Protein AF-A0A2R7KIA5-F1 (afdb_monomer_lite)

Foldseek 3Di:
DPCCVCLDLLNLLLVLLLLQLVLVVVVVVLVVQLVPDPDPVSVPPPDPPPPPSNVLSPLQFDDQVQQAQDDPVRVVVDPDSSVRSSVSRVVSLVVLVVCCVVVNDPNDRSNVSSVVVSVVLSCCVVCVVPDPDDFDFFDWDWDFDDADPNDTDTDIDTHGDPSNVSNVVD

Radius of gyration: 19.3 Å; chains: 1; bounding box: 45×50×52 Å

Structure (mmCIF, N/CA/C/O backbone):
data_AF-A0A2R7KIA5-F1
#
_entry.id   AF-A0A2R7KIA5-F1
#
loop_
_atom_site.group_PDB
_atom_site.id
_atom_site.type_symbol
_atom_site.label_atom_id
_atom_site.label_alt_id
_atom_site.label_comp_id
_atom_site.label_asym_id
_atom_site.label_entity_id
_atom_site.label_seq_id
_atom_site.pdbx_PDB_ins_code
_atom_site.Cartn_x
_atom_site.Cartn_y
_atom_site.Cartn_z
_atom_site.occupancy
_atom_site.B_iso_or_equiv
_atom_site.auth_seq_id
_atom_site.auth_comp_id
_atom_site.auth_asym_id
_atom_site.auth_atom_id
_atom_site.pdbx_PDB_model_num
ATOM 1 N N . MET A 1 1 ? 3.020 -25.528 12.051 1.00 50.41 1 MET A N 1
ATOM 2 C CA . MET A 1 1 ? 3.130 -24.076 11.781 1.00 50.41 1 MET A CA 1
ATOM 3 C C . MET A 1 1 ? 1.730 -23.539 11.548 1.00 50.41 1 MET A C 1
ATOM 5 O O . MET A 1 1 ? 0.991 -24.173 10.812 1.00 50.41 1 MET A O 1
ATOM 9 N N . ASN A 1 2 ? 1.335 -22.442 12.199 1.00 66.19 2 ASN A N 1
ATOM 10 C CA . ASN A 1 2 ? 0.019 -21.841 11.978 1.00 66.19 2 ASN A CA 1
ATOM 11 C C . ASN A 1 2 ? 0.116 -20.849 10.810 1.00 66.19 2 ASN A C 1
ATOM 13 O O . ASN A 1 2 ? 0.566 -19.723 11.003 1.00 66.19 2 ASN A O 1
ATOM 17 N N . TYR A 1 3 ? -0.247 -21.289 9.603 1.00 70.94 3 TYR A N 1
ATOM 18 C CA . TYR A 1 3 ? -0.129 -20.482 8.383 1.00 70.94 3 TYR A CA 1
ATOM 19 C C . TYR A 1 3 ? -1.027 -19.232 8.391 1.00 70.94 3 TYR A C 1
ATOM 21 O O . TYR A 1 3 ? -0.744 -18.267 7.688 1.00 70.94 3 TYR A O 1
ATOM 29 N N . ILE A 1 4 ? -2.046 -19.202 9.257 1.00 74.25 4 ILE A N 1
ATOM 30 C CA . ILE A 1 4 ? -3.003 -18.093 9.395 1.00 74.25 4 ILE A CA 1
ATOM 31 C C . ILE A 1 4 ? -2.318 -16.791 9.831 1.00 74.25 4 ILE A C 1
ATOM 33 O O . ILE A 1 4 ? -2.777 -15.697 9.503 1.00 74.25 4 ILE A O 1
ATOM 37 N N . SER A 1 5 ? -1.183 -16.876 10.532 1.00 77.69 5 SER A N 1
ATOM 38 C CA . SER A 1 5 ? -0.443 -15.682 10.947 1.00 77.69 5 SER A CA 1
ATOM 39 C C . SER A 1 5 ? 0.183 -14.922 9.770 1.00 77.69 5 SER A C 1
ATOM 41 O O . SER A 1 5 ? 0.332 -13.700 9.866 1.00 77.69 5 SER A O 1
ATOM 43 N N . PHE A 1 6 ? 0.498 -15.597 8.655 1.00 78.00 6 PHE A N 1
ATOM 44 C CA . PHE A 1 6 ? 1.106 -14.972 7.474 1.00 78.00 6 PHE A CA 1
ATOM 45 C C . PHE A 1 6 ? 0.129 -14.016 6.781 1.00 78.00 6 PHE A C 1
ATOM 47 O O . PHE A 1 6 ? 0.471 -12.855 6.555 1.00 78.00 6 PHE A O 1
ATOM 54 N N . PHE A 1 7 ? -1.125 -14.433 6.594 1.00 85.50 7 PHE A N 1
ATOM 55 C CA . PHE A 1 7 ? -2.199 -13.623 6.002 1.00 85.50 7 PHE A CA 1
ATOM 56 C C . PHE A 1 7 ? -3.096 -12.936 7.044 1.00 85.50 7 PHE A C 1
ATOM 58 O O . PHE A 1 7 ? -4.285 -12.694 6.823 1.00 85.50 7 PHE A O 1
ATOM 65 N N . SER A 1 8 ? -2.527 -12.581 8.198 1.00 91.69 8 SER A N 1
ATOM 66 C CA . SER A 1 8 ? -3.236 -11.778 9.193 1.00 91.69 8 SER A CA 1
ATOM 67 C C . SER A 1 8 ? -3.637 -10.409 8.625 1.00 91.69 8 SER A C 1
ATOM 69 O O . SER A 1 8 ? -2.911 -9.804 7.829 1.00 91.69 8 SER A O 1
ATOM 71 N N . SER A 1 9 ? -4.774 -9.874 9.079 1.00 92.62 9 SER A N 1
ATOM 72 C CA . SER A 1 9 ? -5.271 -8.563 8.639 1.00 92.62 9 SER A CA 1
ATOM 73 C C . SER A 1 9 ? -4.234 -7.459 8.875 1.00 92.62 9 SER A C 1
ATOM 75 O O . SER A 1 9 ? -4.089 -6.551 8.061 1.00 92.62 9 SER A O 1
ATOM 77 N N . GLU A 1 10 ? -3.456 -7.550 9.960 1.00 93.25 10 GLU A N 1
ATOM 78 C CA . GLU A 1 10 ? -2.357 -6.620 10.230 1.00 93.25 10 GLU A CA 1
ATOM 79 C C . GLU A 1 10 ? -1.278 -6.657 9.137 1.00 93.25 10 GLU A C 1
ATOM 81 O O . GLU A 1 10 ? -0.862 -5.598 8.659 1.00 93.25 10 GLU A O 1
ATOM 86 N N . ASN A 1 11 ? -0.843 -7.846 8.712 1.00 92.62 11 ASN A N 1
ATOM 87 C CA . ASN A 1 11 ? 0.181 -7.984 7.675 1.00 92.62 11 ASN A CA 1
ATOM 88 C C . ASN A 1 11 ? -0.302 -7.426 6.336 1.00 92.62 11 ASN A C 1
ATOM 90 O O . ASN A 1 11 ? 0.406 -6.632 5.710 1.00 92.62 11 ASN A O 1
ATOM 94 N N . ILE A 1 12 ? -1.532 -7.765 5.940 1.00 94.50 12 ILE A N 1
ATOM 95 C CA . ILE A 1 12 ? -2.147 -7.266 4.704 1.00 94.50 12 ILE A CA 1
ATOM 96 C C . ILE A 1 12 ? -2.209 -5.731 4.730 1.00 94.50 12 ILE A C 1
ATOM 98 O O . ILE A 1 12 ? -1.772 -5.068 3.786 1.00 94.50 12 ILE A O 1
ATOM 102 N N . ILE A 1 13 ? -2.656 -5.141 5.842 1.00 96.00 13 ILE A N 1
ATOM 103 C CA . ILE A 1 13 ? -2.738 -3.682 6.001 1.00 96.00 13 ILE A CA 1
ATOM 104 C C . ILE A 1 13 ? -1.350 -3.034 5.958 1.00 96.00 13 ILE A C 1
ATOM 106 O O . ILE A 1 13 ? -1.176 -1.993 5.323 1.00 96.00 13 ILE A O 1
ATOM 110 N N . ARG A 1 14 ? -0.326 -3.636 6.576 1.00 94.56 14 ARG A N 1
ATOM 111 C CA . ARG A 1 14 ? 1.059 -3.131 6.504 1.00 94.56 14 ARG A CA 1
ATOM 112 C C . ARG A 1 14 ? 1.596 -3.140 5.072 1.00 94.56 14 ARG A C 1
ATOM 114 O O . ARG A 1 14 ? 2.225 -2.164 4.649 1.00 94.56 14 ARG A O 1
ATOM 121 N N . ILE A 1 15 ? 1.322 -4.199 4.312 1.00 94.31 15 ILE A N 1
ATOM 122 C CA . ILE A 1 15 ? 1.682 -4.296 2.893 1.00 94.31 15 ILE A CA 1
ATOM 123 C C . ILE A 1 15 ? 0.975 -3.194 2.089 1.00 94.31 15 ILE A C 1
ATOM 125 O O . ILE A 1 15 ? 1.630 -2.450 1.352 1.00 94.31 15 ILE A O 1
ATOM 129 N N . LEU A 1 16 ? -0.332 -3.014 2.285 1.00 95.31 16 LEU A N 1
ATOM 130 C CA . LEU A 1 16 ? -1.120 -1.957 1.646 1.00 95.31 16 LEU A CA 1
ATOM 131 C C . LEU A 1 16 ? -0.592 -0.551 1.984 1.00 95.31 16 LEU A C 1
ATOM 133 O O . LEU A 1 16 ? -0.407 0.275 1.084 1.00 95.31 16 LEU A O 1
ATOM 137 N N . CYS A 1 17 ? -0.234 -0.294 3.247 1.00 95.88 17 CYS A N 1
ATOM 138 C CA . CYS A 1 17 ? 0.398 0.956 3.674 1.00 95.88 17 CYS A CA 1
ATOM 139 C C . CYS A 1 17 ? 1.706 1.228 2.915 1.00 95.88 17 CYS A C 1
ATOM 141 O O . CYS A 1 17 ? 1.956 2.356 2.476 1.00 95.88 17 CYS A O 1
ATOM 143 N N . LYS A 1 18 ? 2.536 0.198 2.714 1.00 94.25 18 LYS A N 1
ATOM 144 C CA . LYS A 1 18 ? 3.793 0.297 1.957 1.00 94.25 18 LYS A CA 1
ATOM 145 C C . LYS A 1 18 ? 3.538 0.651 0.492 1.00 94.25 18 LYS A C 1
ATOM 147 O O . LYS A 1 18 ? 4.217 1.530 -0.048 1.00 94.25 18 LYS A O 1
ATOM 152 N N . TYR A 1 19 ? 2.561 0.015 -0.158 1.00 93.88 19 TYR A N 1
ATOM 153 C CA . TYR A 1 19 ? 2.168 0.361 -1.530 1.00 93.88 19 TYR A CA 1
ATOM 154 C C . TYR A 1 19 ? 1.652 1.799 -1.622 1.00 93.88 19 TYR A C 1
ATOM 156 O O . TYR A 1 19 ? 2.124 2.579 -2.457 1.00 93.88 19 TYR A O 1
ATOM 164 N N . ARG A 1 20 ? 0.778 2.204 -0.697 1.00 94.56 20 ARG A N 1
ATOM 165 C CA . ARG A 1 20 ? 0.227 3.560 -0.645 1.00 94.56 20 ARG A CA 1
ATOM 166 C C . ARG A 1 20 ? 1.294 4.634 -0.419 1.00 94.56 20 ARG A C 1
ATOM 168 O O . ARG A 1 20 ? 1.229 5.703 -1.040 1.00 94.56 20 ARG A O 1
ATOM 175 N N . ALA A 1 21 ? 2.283 4.358 0.430 1.00 94.31 21 ALA A N 1
ATOM 176 C CA . ALA A 1 21 ? 3.421 5.239 0.681 1.00 94.31 21 ALA A CA 1
ATOM 177 C C . ALA A 1 21 ? 4.320 5.379 -0.558 1.00 94.31 21 ALA A C 1
ATOM 179 O O . ALA A 1 21 ? 4.688 6.497 -0.927 1.00 94.31 21 ALA A O 1
ATOM 180 N N . LYS A 1 22 ? 4.613 4.274 -1.258 1.00 92.38 22 LYS A N 1
ATOM 181 C CA . LYS A 1 22 ? 5.351 4.298 -2.534 1.00 92.38 22 LYS A CA 1
ATOM 182 C C . LYS A 1 22 ? 4.615 5.106 -3.600 1.00 92.38 22 LYS A C 1
ATOM 184 O O . LYS A 1 22 ? 5.235 5.903 -4.301 1.00 92.38 22 LYS A O 1
ATOM 189 N N . ALA A 1 23 ? 3.301 4.929 -3.708 1.00 90.69 23 ALA A N 1
ATOM 190 C CA . ALA A 1 23 ? 2.473 5.669 -4.651 1.00 90.69 23 ALA A CA 1
ATOM 191 C C . ALA A 1 23 ? 2.483 7.182 -4.353 1.00 90.69 23 ALA A C 1
ATOM 193 O O . ALA A 1 23 ? 2.643 8.000 -5.262 1.00 90.69 23 ALA A O 1
ATOM 194 N N . ALA A 1 24 ? 2.408 7.560 -3.071 1.00 90.06 24 ALA A N 1
ATOM 195 C CA . ALA A 1 24 ? 2.543 8.952 -2.643 1.00 90.06 24 ALA A CA 1
ATOM 196 C C . ALA A 1 24 ? 3.925 9.539 -2.974 1.00 90.06 24 ALA A C 1
ATOM 198 O O . ALA A 1 24 ? 3.999 10.680 -3.430 1.00 90.06 24 ALA A O 1
ATOM 199 N N . ASN A 1 25 ? 4.999 8.767 -2.776 1.00 90.50 25 ASN A N 1
ATOM 200 C CA . ASN A 1 25 ? 6.362 9.196 -3.086 1.00 90.50 25 ASN A CA 1
ATOM 201 C C . ASN A 1 25 ? 6.550 9.441 -4.589 1.00 90.50 25 ASN A C 1
ATOM 203 O O . ASN A 1 25 ? 6.969 10.524 -4.978 1.00 90.50 25 ASN A O 1
ATOM 207 N N . LYS A 1 26 ? 6.114 8.501 -5.440 1.00 88.00 26 LYS A N 1
ATOM 208 C CA . LYS A 1 26 ? 6.144 8.666 -6.906 1.00 88.00 26 LYS A CA 1
ATOM 209 C C . LYS A 1 26 ? 5.381 9.910 -7.367 1.00 88.00 26 LYS A C 1
ATOM 211 O O . LYS A 1 26 ? 5.813 10.603 -8.283 1.00 88.00 26 LYS A O 1
ATOM 216 N N . ARG A 1 27 ? 4.226 10.202 -6.755 1.00 84.94 27 ARG A N 1
ATOM 217 C CA . ARG A 1 27 ? 3.445 11.408 -7.076 1.00 84.94 27 ARG A CA 1
ATOM 218 C C . ARG A 1 27 ? 4.170 12.684 -6.650 1.00 84.94 27 ARG A C 1
ATOM 220 O O . ARG A 1 27 ? 4.118 13.671 -7.373 1.00 84.94 27 ARG A O 1
ATOM 227 N N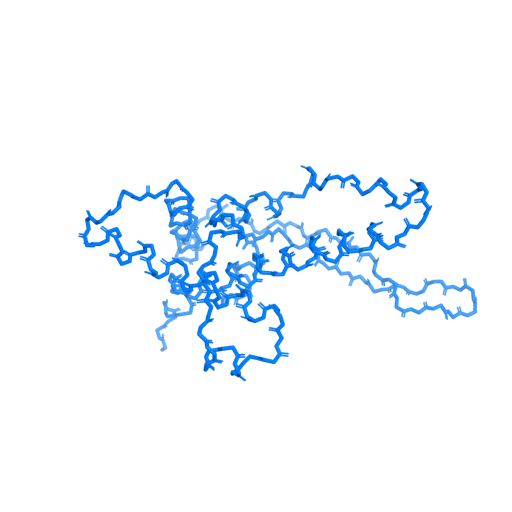 . HIS A 1 28 ? 4.840 12.665 -5.500 1.00 86.19 28 HIS A N 1
ATOM 228 C CA . HIS A 1 28 ? 5.643 13.793 -5.040 1.00 86.19 28 HIS A CA 1
ATOM 229 C C . HIS A 1 28 ? 6.839 14.061 -5.962 1.00 86.19 28 HIS A C 1
ATOM 231 O O . HIS A 1 28 ? 7.021 15.202 -6.365 1.00 86.19 28 HIS A O 1
ATOM 237 N N . GLU A 1 29 ? 7.579 13.024 -6.363 1.00 85.56 29 GLU A N 1
ATOM 238 C CA . GLU A 1 29 ? 8.688 13.137 -7.323 1.00 85.56 29 GLU A CA 1
ATOM 239 C C . GLU A 1 29 ? 8.226 13.734 -8.657 1.00 85.56 29 GLU A C 1
ATOM 241 O O . GLU A 1 29 ? 8.873 14.630 -9.190 1.00 85.56 29 GLU A O 1
ATOM 246 N N . LYS A 1 30 ? 7.070 13.291 -9.172 1.00 82.75 30 LYS A N 1
ATOM 247 C CA . LYS A 1 30 ? 6.468 13.864 -10.384 1.00 82.75 30 LYS A CA 1
ATOM 248 C C . LYS A 1 30 ? 6.183 15.358 -10.234 1.00 82.75 30 LYS A C 1
ATOM 250 O O . LYS A 1 30 ? 6.576 16.132 -11.097 1.00 82.75 30 LYS A O 1
ATOM 255 N N . HIS A 1 31 ? 5.530 15.762 -9.145 1.00 81.44 31 HIS A N 1
ATOM 256 C CA . HIS A 1 31 ? 5.247 17.179 -8.886 1.00 81.44 31 HIS A CA 1
ATOM 257 C C . HIS A 1 31 ? 6.527 18.004 -8.757 1.00 81.44 31 HIS A C 1
ATOM 259 O O . HIS A 1 31 ? 6.634 19.045 -9.389 1.00 81.44 31 HIS A O 1
ATOM 265 N N . MET A 1 32 ? 7.528 17.496 -8.036 1.00 83.81 32 MET A N 1
ATOM 266 C CA . MET A 1 32 ? 8.824 18.164 -7.902 1.00 83.81 32 MET A CA 1
ATOM 267 C C . MET A 1 32 ? 9.505 18.365 -9.264 1.00 83.81 32 MET A C 1
ATOM 269 O O . MET A 1 32 ? 10.003 19.447 -9.553 1.00 83.81 32 MET A O 1
ATOM 273 N N . MET A 1 33 ? 9.497 17.341 -10.124 1.00 79.81 33 MET A N 1
ATOM 274 C CA . MET A 1 33 ? 10.071 17.433 -11.472 1.00 79.81 33 MET A CA 1
ATOM 275 C C . MET A 1 33 ? 9.349 18.458 -12.346 1.00 79.81 33 MET A C 1
ATOM 277 O O . MET A 1 33 ? 9.999 19.137 -13.135 1.00 79.81 33 MET A O 1
ATOM 281 N N . ARG A 1 34 ? 8.025 18.588 -12.204 1.00 74.69 34 ARG A N 1
ATOM 282 C CA . ARG A 1 34 ? 7.250 19.625 -12.893 1.00 74.69 34 ARG A CA 1
ATOM 283 C C . ARG A 1 34 ? 7.690 21.014 -12.449 1.00 74.69 34 ARG A C 1
ATOM 285 O O . ARG A 1 34 ? 7.998 21.841 -13.293 1.00 74.69 34 ARG A O 1
ATOM 292 N N . ASP A 1 35 ? 7.750 21.240 -11.141 1.00 74.25 35 ASP A N 1
ATOM 293 C CA . ASP A 1 35 ? 8.017 22.567 -10.584 1.00 74.25 35 ASP A CA 1
ATOM 294 C C . ASP A 1 35 ? 9.445 23.061 -10.915 1.00 74.25 35 ASP A C 1
ATOM 296 O O . ASP A 1 35 ? 9.680 24.263 -10.997 1.00 74.25 35 ASP A O 1
ATOM 300 N N . ILE A 1 36 ? 10.391 22.143 -11.157 1.00 80.75 36 ILE A N 1
ATOM 301 C CA . ILE A 1 36 ? 11.777 22.461 -11.547 1.00 80.75 36 ILE A CA 1
ATOM 302 C C . ILE A 1 36 ? 11.942 22.585 -13.075 1.00 80.75 36 ILE A C 1
ATOM 304 O O . ILE A 1 36 ? 12.897 23.197 -13.555 1.00 80.75 36 ILE A O 1
ATOM 308 N N . SER A 1 37 ? 11.049 21.998 -13.876 1.00 74.25 37 SER A N 1
ATOM 309 C CA . SER A 1 37 ? 11.236 21.948 -15.325 1.00 74.25 37 SER A CA 1
ATOM 310 C C . SER A 1 37 ? 10.683 23.189 -16.029 1.00 74.25 37 SER A C 1
ATOM 312 O O . SER A 1 37 ? 9.484 23.437 -16.033 1.00 74.25 37 SER A O 1
ATOM 314 N N . LEU A 1 38 ? 11.558 23.922 -16.723 1.00 66.44 38 LEU A N 1
ATOM 315 C CA . LEU A 1 38 ? 11.190 25.080 -17.555 1.00 66.44 38 LEU A CA 1
ATOM 316 C C . LEU A 1 38 ? 10.548 24.691 -18.903 1.00 66.44 38 LEU A C 1
ATOM 318 O O . LEU A 1 38 ? 10.110 25.555 -19.660 1.00 66.44 38 LEU A O 1
ATOM 322 N N . HIS A 1 39 ? 10.506 23.397 -19.239 1.00 64.00 39 HIS A N 1
ATOM 323 C CA . HIS A 1 39 ? 10.025 22.920 -20.535 1.00 64.00 39 HIS A CA 1
ATOM 324 C C . HIS A 1 39 ? 8.495 22.742 -20.549 1.00 64.00 39 HIS A C 1
ATOM 326 O O . HIS A 1 39 ? 7.905 22.060 -19.713 1.00 64.00 39 HIS A O 1
ATOM 332 N N . VAL A 1 40 ? 7.827 23.285 -21.571 1.00 61.44 40 VAL A N 1
ATOM 333 C CA . VAL A 1 40 ? 6.360 23.170 -21.741 1.00 61.44 40 VAL A CA 1
ATOM 334 C C . VAL A 1 40 ? 5.905 21.708 -21.923 1.00 61.44 40 VAL A C 1
ATOM 336 O O . VAL A 1 40 ? 4.790 21.345 -21.549 1.00 61.44 40 VAL A O 1
ATOM 339 N N . SER A 1 41 ? 6.777 20.839 -22.449 1.00 60.69 41 SER A N 1
ATOM 340 C CA . SER A 1 41 ? 6.514 19.408 -22.664 1.00 60.69 41 SER A CA 1
ATOM 341 C C . SER A 1 41 ? 6.506 18.577 -21.374 1.00 60.69 41 SER A C 1
ATOM 343 O O . SER A 1 41 ? 5.745 17.618 -21.277 1.00 60.69 41 SER A O 1
ATOM 345 N N . THR A 1 42 ? 7.300 18.948 -20.370 1.00 56.66 42 THR A N 1
ATOM 346 C CA . THR A 1 42 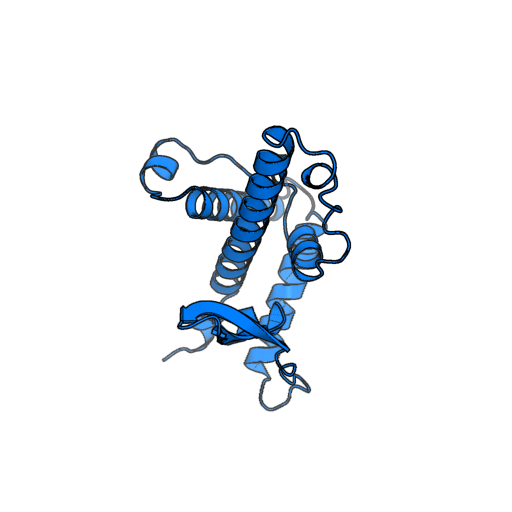? 7.339 18.332 -19.028 1.00 56.66 42 THR A CA 1
ATOM 347 C C . THR A 1 42 ? 6.297 18.924 -18.080 1.00 56.66 42 THR A C 1
ATOM 349 O O . THR A 1 42 ? 5.910 18.265 -17.116 1.00 56.66 42 THR A O 1
ATOM 352 N N . ASN A 1 43 ? 5.771 20.116 -18.384 1.00 51.88 43 ASN A N 1
ATOM 353 C CA . ASN A 1 43 ? 4.683 20.752 -17.634 1.00 51.88 43 ASN A CA 1
ATOM 354 C C . ASN A 1 43 ? 3.323 20.045 -17.776 1.00 51.88 43 ASN A C 1
ATOM 356 O O . ASN A 1 43 ? 2.431 20.233 -16.949 1.00 51.88 43 ASN A O 1
ATOM 360 N N . LYS A 1 44 ? 3.167 19.177 -18.782 1.00 54.12 44 LYS A N 1
ATOM 361 C CA . LYS A 1 44 ? 1.997 18.309 -18.960 1.00 54.12 44 LYS A CA 1
ATOM 362 C C . LYS A 1 44 ? 2.240 16.941 -18.329 1.00 54.12 44 LYS A C 1
ATOM 364 O O . LYS A 1 44 ? 2.205 15.918 -19.011 1.00 54.12 44 LYS A O 1
ATOM 369 N N . ILE A 1 45 ? 2.478 16.883 -17.020 1.00 54.72 45 ILE A N 1
ATOM 370 C CA . ILE A 1 45 ? 2.248 15.614 -16.325 1.00 54.72 45 ILE A CA 1
ATOM 371 C C . ILE A 1 45 ? 0.738 15.428 -16.330 1.00 54.72 45 ILE A C 1
ATOM 373 O O . ILE A 1 45 ? 0.054 15.971 -15.467 1.00 54.72 45 ILE A O 1
ATOM 377 N N . LEU A 1 46 ? 0.235 14.700 -17.333 1.00 54.28 46 LEU A N 1
ATOM 378 C CA . LEU A 1 46 ? -1.112 14.146 -17.324 1.00 54.28 46 LEU A CA 1
ATOM 379 C C . LEU A 1 46 ? -1.316 13.568 -15.926 1.00 54.28 46 LEU A C 1
ATOM 381 O O . LEU A 1 46 ? -0.573 12.670 -15.494 1.00 54.28 46 LEU A O 1
ATOM 385 N N . SER A 1 47 ? -2.252 14.168 -15.187 1.00 50.69 47 SER A N 1
ATOM 386 C CA . SER A 1 47 ? -2.797 13.595 -13.970 1.00 50.69 47 SER A CA 1
ATOM 387 C C . SER A 1 47 ? -2.999 12.118 -14.268 1.00 50.69 47 SER A C 1
ATOM 389 O O . SER A 1 47 ? -3.470 11.736 -15.334 1.00 50.69 47 SER A O 1
ATOM 391 N N . SER A 1 48 ? -2.492 11.271 -13.384 1.00 52.59 48 SER A N 1
ATOM 392 C CA . SER A 1 48 ? -2.496 9.820 -13.523 1.00 52.59 48 SER A CA 1
ATOM 393 C C . SER A 1 48 ? -3.914 9.246 -13.410 1.00 52.59 48 SER A C 1
ATOM 395 O O . SER A 1 48 ? -4.136 8.338 -12.613 1.00 52.59 48 SER A O 1
ATOM 397 N N . GLU A 1 49 ? -4.864 9.808 -14.150 1.00 53.12 49 GLU A N 1
ATOM 398 C CA . GLU A 1 49 ? -6.283 9.474 -14.166 1.00 53.12 49 GLU A CA 1
ATOM 399 C C . GLU A 1 49 ? -6.500 8.022 -14.596 1.00 53.12 49 GLU A C 1
ATOM 401 O O . GLU A 1 49 ? -7.475 7.432 -14.169 1.00 53.12 49 GLU A O 1
ATOM 406 N N . ASN A 1 50 ? -5.528 7.387 -15.265 1.00 59.75 50 ASN A N 1
ATOM 407 C CA . ASN A 1 50 ? -5.614 5.980 -15.678 1.00 59.75 50 ASN A CA 1
ATOM 408 C C . ASN A 1 50 ? -4.712 5.020 -14.877 1.00 59.75 50 ASN A C 1
ATOM 410 O O . ASN A 1 50 ? -4.364 3.951 -15.374 1.00 59.75 50 ASN A O 1
ATOM 414 N N . ASN A 1 51 ? -4.243 5.384 -13.675 1.00 77.12 51 ASN A N 1
ATOM 415 C CA . ASN A 1 51 ? -3.523 4.423 -12.828 1.00 77.12 51 ASN A CA 1
ATOM 416 C C . ASN A 1 51 ? -4.484 3.772 -11.826 1.00 77.12 51 ASN A C 1
ATOM 418 O O . ASN A 1 51 ? -4.644 4.275 -10.714 1.00 77.12 51 ASN A O 1
ATOM 422 N N . GLU A 1 52 ? -5.075 2.645 -12.222 1.00 81.00 52 GLU A N 1
ATOM 423 C CA . GLU A 1 52 ? -5.999 1.844 -11.404 1.00 81.00 52 GLU A CA 1
ATOM 424 C C . GLU A 1 52 ? -5.418 1.509 -10.022 1.00 81.00 52 GLU A C 1
ATOM 426 O O . GLU A 1 52 ? -6.077 1.711 -9.008 1.00 81.00 52 GLU A O 1
ATOM 431 N N . GLU A 1 53 ? -4.140 1.106 -9.941 1.00 83.25 53 GLU A N 1
ATOM 432 C CA . GLU A 1 53 ? -3.481 0.798 -8.660 1.00 83.25 53 GLU A CA 1
ATOM 433 C C . GLU A 1 53 ? -3.466 2.022 -7.730 1.00 83.25 53 GLU A C 1
ATOM 435 O O . GLU A 1 53 ? -3.624 1.896 -6.517 1.00 83.25 53 GLU A O 1
ATOM 440 N N . PHE A 1 54 ? -3.294 3.227 -8.280 1.00 84.81 54 PHE A N 1
ATOM 441 C CA . PHE A 1 54 ? -3.330 4.452 -7.485 1.00 84.81 54 PHE A CA 1
ATOM 442 C C . PHE A 1 54 ? -4.740 4.781 -6.983 1.00 84.81 54 PHE A C 1
ATOM 444 O O . PHE A 1 54 ? -4.859 5.222 -5.841 1.00 84.81 54 PHE A O 1
ATOM 451 N N . GLN A 1 55 ? -5.766 4.586 -7.816 1.00 86.44 55 GLN A N 1
ATOM 452 C CA . GLN A 1 55 ? -7.164 4.828 -7.448 1.00 86.44 55 GLN A CA 1
ATOM 453 C C . GLN A 1 55 ? -7.598 3.879 -6.330 1.00 86.44 55 GLN A C 1
ATOM 455 O O . GLN A 1 55 ? -7.947 4.347 -5.252 1.00 86.44 55 GLN A O 1
ATOM 460 N N . ILE A 1 56 ? -7.380 2.574 -6.518 1.00 88.62 56 ILE A N 1
ATOM 461 C CA . ILE A 1 56 ? -7.669 1.537 -5.518 1.00 88.62 56 ILE A CA 1
ATOM 462 C C . ILE A 1 56 ? -7.010 1.876 -4.170 1.00 88.62 56 ILE A C 1
ATOM 464 O O . ILE A 1 56 ? -7.648 1.902 -3.121 1.00 88.62 56 ILE A O 1
ATOM 468 N N . LEU A 1 57 ? -5.715 2.215 -4.178 1.00 90.88 57 LEU A N 1
ATOM 469 C CA . LEU A 1 57 ? -5.003 2.584 -2.950 1.00 90.88 57 LEU A CA 1
ATOM 470 C C . LEU A 1 57 ? -5.484 3.916 -2.348 1.00 90.88 57 LEU A C 1
ATOM 472 O O . LEU A 1 57 ? -5.275 4.164 -1.158 1.00 90.88 57 LEU A O 1
ATOM 476 N N . GLN A 1 58 ? -6.045 4.820 -3.147 1.00 90.06 58 GLN A N 1
ATOM 477 C CA . GLN A 1 58 ? -6.609 6.070 -2.649 1.00 90.06 58 GLN A CA 1
ATOM 478 C C . GLN A 1 58 ? -7.940 5.836 -1.929 1.00 90.06 58 GLN A C 1
ATOM 480 O O . GLN A 1 58 ? -8.203 6.554 -0.966 1.00 90.06 58 GLN A O 1
ATOM 485 N N . ASP A 1 59 ? -8.700 4.822 -2.331 1.00 93.19 59 ASP A N 1
ATOM 486 C CA . ASP A 1 59 ? -9.991 4.485 -1.729 1.00 93.19 59 ASP A CA 1
ATOM 487 C C . ASP A 1 59 ? -9.834 3.775 -0.382 1.00 93.19 59 ASP A C 1
ATOM 489 O O . ASP A 1 59 ? -10.667 3.937 0.501 1.00 93.19 59 ASP A O 1
ATOM 493 N N . PHE A 1 60 ? -8.728 3.058 -0.169 1.00 94.81 60 PHE A N 1
ATOM 494 C CA . PHE A 1 60 ? -8.463 2.332 1.082 1.00 94.81 60 PHE A CA 1
ATOM 495 C C . PHE A 1 60 ? -7.843 3.173 2.198 1.00 94.81 60 PHE A C 1
ATOM 497 O O . PHE A 1 60 ? -7.609 2.676 3.298 1.00 94.81 60 PHE A O 1
ATOM 504 N N . PHE A 1 61 ? -7.475 4.425 1.929 1.00 95.75 61 PHE A N 1
ATOM 505 C CA . PHE A 1 61 ? -6.693 5.213 2.875 1.00 95.75 61 PHE A CA 1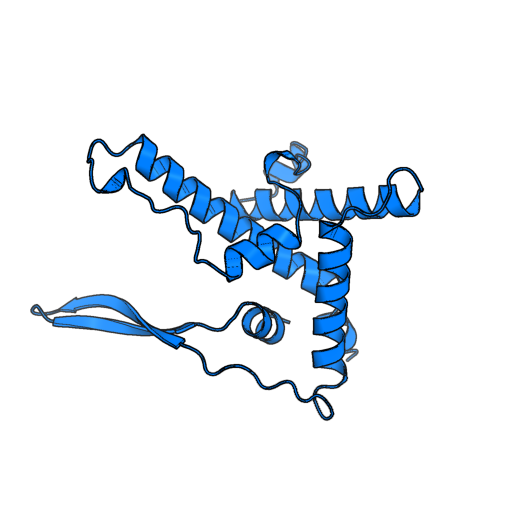
ATOM 506 C C . PHE A 1 61 ? -7.052 6.695 2.842 1.00 95.75 61 PHE A C 1
ATOM 508 O O . PHE A 1 61 ? -7.309 7.256 1.777 1.00 95.75 61 PHE A O 1
ATOM 515 N N . PRO A 1 62 ? -6.935 7.404 3.979 1.00 94.50 62 PRO A N 1
ATOM 516 C CA . PRO A 1 62 ? -7.203 8.831 4.014 1.00 94.50 62 PRO A CA 1
ATOM 517 C C . PRO A 1 62 ? -6.220 9.614 3.130 1.00 94.50 62 PRO A C 1
ATOM 519 O O . PRO A 1 62 ? -5.106 9.170 2.805 1.00 94.50 62 PRO A O 1
ATOM 522 N N . LYS A 1 63 ? -6.598 10.848 2.774 1.00 92.62 63 LYS A N 1
ATOM 523 C CA . LYS A 1 63 ? -5.732 11.750 1.999 1.00 92.62 63 LYS A CA 1
ATOM 524 C C . LYS A 1 63 ? -4.436 12.017 2.774 1.00 92.62 63 LYS A C 1
ATOM 526 O O . LYS A 1 63 ? -4.455 12.154 3.991 1.00 92.62 63 LYS A O 1
ATOM 531 N N . ARG A 1 64 ? -3.309 12.205 2.070 1.00 90.19 64 ARG A N 1
ATOM 532 C CA . ARG A 1 64 ? -1.972 12.397 2.688 1.00 90.19 64 ARG A CA 1
ATOM 533 C C . ARG A 1 64 ? -1.928 13.490 3.762 1.00 90.19 64 ARG A C 1
ATOM 535 O O . ARG A 1 64 ? -1.221 13.350 4.753 1.00 90.19 64 ARG A O 1
ATOM 542 N N . ARG A 1 65 ? -2.695 14.568 3.578 1.00 90.62 65 ARG A N 1
ATOM 543 C CA . ARG A 1 65 ? -2.807 15.676 4.543 1.00 90.62 65 ARG A CA 1
ATOM 544 C C . ARG A 1 65 ? -3.413 15.267 5.892 1.00 90.62 65 ARG A C 1
ATOM 546 O O . ARG A 1 65 ? -3.142 15.914 6.888 1.00 90.62 65 ARG A O 1
ATOM 553 N N . GLN A 1 66 ? -4.207 14.199 5.914 1.00 93.88 66 GLN A N 1
ATOM 554 C CA . GLN A 1 66 ? -4.840 13.648 7.114 1.00 93.88 66 GLN A CA 1
ATOM 555 C C . GLN A 1 66 ? -3.954 12.601 7.804 1.00 93.88 66 GLN A C 1
ATOM 557 O O . GLN A 1 66 ? -4.336 12.069 8.841 1.00 93.88 66 GLN A O 1
ATOM 562 N N . TRP A 1 67 ? -2.781 12.277 7.245 1.00 95.56 67 TRP A N 1
ATOM 563 C CA . TRP A 1 67 ? -1.897 11.289 7.853 1.00 95.56 67 TRP A CA 1
ATOM 564 C C . TRP A 1 67 ? -1.268 11.846 9.120 1.00 95.56 67 TRP A C 1
ATOM 566 O O . TRP A 1 67 ? -0.571 12.868 9.095 1.00 95.56 67 TRP A O 1
ATOM 576 N N . ILE A 1 68 ? -1.448 11.110 10.206 1.00 95.94 68 ILE A N 1
ATOM 577 C CA . ILE A 1 68 ? -0.930 11.440 11.523 1.00 95.94 68 ILE A CA 1
ATOM 578 C C . ILE A 1 68 ? 0.590 11.544 11.455 1.00 95.94 68 ILE A C 1
ATOM 580 O O . ILE A 1 68 ? 1.268 10.754 10.793 1.00 95.94 68 ILE A O 1
ATOM 584 N N . GLN A 1 69 ? 1.132 12.585 12.080 1.00 94.31 69 GLN A N 1
ATOM 585 C CA . GLN A 1 69 ? 2.569 12.795 12.118 1.00 94.31 69 GLN A CA 1
ATOM 586 C C . GLN A 1 69 ? 3.227 11.821 13.100 1.00 94.31 69 GLN A C 1
ATOM 588 O O . GLN A 1 69 ? 2.660 11.443 14.129 1.00 94.31 69 GLN A O 1
ATOM 593 N N . LEU A 1 70 ? 4.440 11.409 12.752 1.00 93.69 70 LEU A N 1
ATOM 594 C CA . LEU A 1 70 ? 5.305 10.693 13.677 1.00 93.69 70 LEU A CA 1
ATOM 595 C C . LEU A 1 70 ? 5.970 11.689 14.618 1.00 93.69 70 LEU A C 1
ATOM 597 O O . LEU A 1 70 ? 6.304 12.800 14.199 1.00 93.69 70 LEU A O 1
ATOM 601 N N . ASN A 1 71 ? 6.200 11.265 15.850 1.00 93.38 71 ASN A N 1
ATOM 602 C CA . ASN A 1 71 ? 6.967 11.987 16.849 1.00 93.38 71 ASN A CA 1
ATOM 603 C C . ASN A 1 71 ? 8.461 11.932 16.481 1.00 93.38 71 ASN A C 1
ATOM 605 O O . ASN A 1 71 ? 8.873 11.188 15.591 1.00 93.38 71 ASN A O 1
ATOM 609 N N . GLU A 1 72 ? 9.299 12.724 17.146 1.00 92.50 72 GLU A N 1
ATOM 610 C CA . GLU A 1 72 ? 10.721 12.804 16.795 1.00 92.50 72 GLU A CA 1
ATOM 611 C C . GLU A 1 72 ? 11.453 11.459 16.918 1.00 92.50 72 GLU A C 1
ATOM 613 O O . GLU A 1 72 ? 12.181 11.078 16.001 1.00 92.50 72 GLU A O 1
ATOM 618 N N . SER A 1 73 ? 11.206 10.712 17.994 1.00 91.62 73 SER A N 1
ATOM 619 C CA . SER A 1 73 ? 11.781 9.379 18.216 1.00 91.62 73 SER A CA 1
ATOM 620 C C . SER A 1 73 ? 11.406 8.388 17.107 1.00 91.62 73 SER A C 1
ATOM 622 O O . SER A 1 73 ? 12.273 7.720 16.550 1.00 91.62 73 SER A O 1
ATOM 624 N N . GLU A 1 74 ? 10.127 8.351 16.724 1.00 90.81 74 GLU A N 1
ATOM 625 C CA . GLU A 1 74 ? 9.605 7.513 15.635 1.00 90.81 74 GLU A CA 1
ATOM 626 C C . GLU A 1 74 ? 10.193 7.895 14.265 1.00 90.81 74 GLU A C 1
ATOM 628 O O . GLU A 1 74 ? 10.341 7.044 13.391 1.00 90.81 74 GLU A O 1
ATOM 633 N N . ARG A 1 75 ? 10.528 9.174 14.045 1.00 88.75 75 ARG A N 1
ATOM 634 C CA . ARG A 1 75 ? 11.183 9.616 12.803 1.00 88.75 75 ARG A CA 1
ATOM 635 C C . ARG A 1 75 ? 12.650 9.205 12.761 1.00 88.75 75 ARG A C 1
ATOM 637 O O . ARG A 1 75 ? 13.109 8.773 11.708 1.00 88.75 75 ARG A O 1
ATOM 644 N N . LYS A 1 76 ? 13.368 9.322 13.883 1.00 90.19 76 LYS A N 1
ATOM 645 C CA . LYS A 1 76 ? 14.800 8.987 13.978 1.00 90.19 76 LYS A CA 1
ATOM 646 C C . LYS A 1 76 ? 15.087 7.504 13.733 1.00 90.19 76 LYS A C 1
ATOM 648 O O . LYS A 1 76 ? 16.169 7.178 13.267 1.00 90.19 76 LYS A O 1
ATOM 653 N N . SER A 1 77 ? 14.124 6.617 13.983 1.00 87.94 77 SER A N 1
ATOM 654 C CA . SER A 1 77 ? 14.264 5.183 13.695 1.00 87.94 77 SER A CA 1
ATOM 655 C C . SER A 1 77 ? 14.101 4.820 12.211 1.00 87.94 77 SER A C 1
ATOM 657 O O . SER A 1 77 ? 14.263 3.657 11.838 1.00 87.94 77 SER A O 1
ATOM 659 N N . CYS A 1 78 ? 13.768 5.784 11.345 1.00 89.00 78 CYS A N 1
ATOM 660 C CA . CYS A 1 78 ? 13.502 5.543 9.932 1.00 89.00 78 CYS A CA 1
ATOM 661 C C . CYS A 1 78 ? 14.600 6.098 9.023 1.00 89.00 78 CYS A C 1
ATOM 663 O O . CYS A 1 78 ? 14.835 7.300 8.976 1.00 89.00 78 CYS A O 1
ATOM 665 N N . ASN A 1 79 ? 15.148 5.236 8.164 1.00 86.56 79 ASN A N 1
ATOM 666 C CA . ASN A 1 79 ? 16.205 5.618 7.217 1.00 86.56 79 ASN A CA 1
ATOM 667 C C . ASN A 1 79 ? 15.678 6.126 5.861 1.00 86.56 79 ASN A C 1
ATOM 669 O O . ASN A 1 79 ? 16.464 6.468 4.983 1.00 86.56 79 ASN A O 1
ATOM 673 N N . SER A 1 80 ? 14.357 6.130 5.630 1.00 90.75 80 SER A N 1
ATOM 674 C CA . SER A 1 80 ? 13.784 6.558 4.344 1.00 90.75 80 SER A CA 1
ATOM 675 C C . SER A 1 80 ? 12.445 7.278 4.483 1.00 90.75 80 SER A C 1
ATOM 677 O O . SER A 1 80 ? 11.604 6.921 5.311 1.00 90.75 80 SER A O 1
ATOM 679 N N . SER A 1 81 ? 12.207 8.247 3.594 1.00 88.44 81 SER A N 1
ATOM 680 C CA . SER A 1 81 ? 10.938 8.981 3.486 1.00 88.44 81 SER A CA 1
ATOM 681 C C . SER A 1 81 ? 9.742 8.059 3.224 1.00 88.44 81 SER A C 1
ATOM 683 O O . SER A 1 81 ? 8.645 8.299 3.732 1.00 88.44 81 SER A O 1
ATOM 685 N N . ILE A 1 82 ? 9.950 6.972 2.472 1.00 92.00 82 ILE A N 1
ATOM 686 C CA . ILE A 1 82 ? 8.929 5.954 2.210 1.00 92.00 82 ILE A CA 1
ATOM 687 C C . ILE A 1 82 ? 8.544 5.250 3.512 1.00 92.00 82 ILE A C 1
ATOM 689 O O . ILE A 1 82 ? 7.352 5.131 3.788 1.00 92.00 82 ILE A O 1
ATOM 693 N N . LYS A 1 83 ? 9.521 4.847 4.338 1.00 94.06 83 LYS A N 1
ATOM 694 C CA . LYS A 1 83 ? 9.243 4.177 5.616 1.00 94.06 83 LYS A CA 1
ATOM 695 C C . LYS A 1 83 ? 8.542 5.104 6.609 1.00 94.06 83 LYS A C 1
ATOM 697 O O . LYS A 1 83 ? 7.588 4.685 7.256 1.00 94.06 83 LYS A O 1
ATOM 702 N N . ILE A 1 84 ? 8.941 6.377 6.658 1.00 93.62 84 ILE A N 1
ATOM 703 C CA . ILE A 1 84 ? 8.248 7.404 7.451 1.00 93.62 84 ILE A CA 1
ATOM 704 C C . ILE A 1 84 ? 6.779 7.495 7.020 1.00 93.62 84 ILE A C 1
ATOM 706 O O . ILE A 1 84 ? 5.879 7.450 7.853 1.00 93.62 84 ILE A O 1
ATOM 710 N N . ASN A 1 85 ? 6.518 7.601 5.717 1.00 94.38 85 ASN A N 1
ATOM 711 C CA . ASN A 1 85 ? 5.162 7.697 5.177 1.00 94.38 85 ASN A CA 1
ATOM 712 C C . ASN A 1 85 ? 4.325 6.430 5.435 1.00 94.38 85 ASN A C 1
ATOM 714 O O . ASN A 1 85 ? 3.151 6.549 5.774 1.00 94.38 85 ASN A O 1
ATOM 718 N N . GLU A 1 86 ? 4.924 5.243 5.316 1.00 95.56 86 GLU A N 1
ATOM 719 C CA . GLU A 1 86 ? 4.296 3.960 5.660 1.00 95.56 86 GLU A CA 1
ATOM 720 C C . GLU A 1 86 ? 3.857 3.936 7.132 1.00 95.56 86 GLU A C 1
ATOM 722 O O . GLU A 1 86 ? 2.701 3.635 7.425 1.00 95.56 86 GLU A O 1
ATOM 727 N N . LEU A 1 87 ? 4.743 4.325 8.056 1.00 95.69 87 LEU A N 1
ATOM 728 C CA . LEU A 1 87 ? 4.438 4.366 9.487 1.00 95.69 87 LEU A CA 1
ATOM 729 C C . LEU A 1 87 ? 3.398 5.431 9.841 1.00 95.69 87 LEU A C 1
ATOM 731 O O . LEU A 1 87 ? 2.510 5.162 10.644 1.00 95.69 87 LEU A O 1
ATOM 735 N N . ARG A 1 88 ? 3.459 6.623 9.232 1.00 96.06 88 ARG A N 1
ATOM 736 C CA . ARG A 1 88 ? 2.426 7.662 9.402 1.00 96.06 88 ARG A CA 1
ATOM 737 C C . ARG A 1 88 ? 1.050 7.139 9.023 1.00 96.06 88 ARG A C 1
ATOM 739 O O . ARG A 1 88 ? 0.075 7.364 9.740 1.00 96.06 88 ARG A O 1
ATOM 746 N N . LEU A 1 89 ? 0.974 6.447 7.892 1.00 96.69 89 LEU A N 1
ATOM 747 C CA . LEU A 1 89 ? -0.269 5.884 7.398 1.00 96.69 89 LEU A CA 1
ATOM 748 C C . LEU A 1 89 ? -0.790 4.782 8.323 1.00 96.69 89 LEU A C 1
ATOM 750 O O . LEU A 1 89 ? -1.949 4.828 8.725 1.00 96.69 89 LEU A O 1
ATOM 754 N N . TYR A 1 90 ? 0.085 3.869 8.746 1.00 97.38 90 TYR A N 1
ATOM 755 C CA . TYR A 1 90 ? -0.275 2.819 9.696 1.00 97.38 90 TYR A CA 1
ATOM 756 C C . TYR A 1 90 ? -0.741 3.390 11.044 1.00 97.38 90 TYR A C 1
ATOM 758 O O . TYR A 1 90 ? -1.786 2.999 11.556 1.00 97.38 90 TYR A O 1
ATOM 766 N N . LYS A 1 91 ? -0.040 4.395 11.583 1.00 96.62 91 LYS A N 1
ATOM 767 C CA . LYS A 1 91 ? -0.442 5.121 12.800 1.00 96.62 91 LYS A CA 1
ATOM 768 C C . LYS A 1 91 ? -1.809 5.791 12.641 1.00 96.62 91 LYS A C 1
ATOM 770 O O . LYS A 1 91 ? -2.598 5.801 13.582 1.00 96.62 91 LYS A O 1
ATOM 775 N N . SER A 1 92 ? -2.099 6.321 11.451 1.00 97.19 92 SER A N 1
ATOM 776 C CA . SER A 1 92 ? -3.410 6.897 11.125 1.00 97.19 92 SER A CA 1
ATOM 777 C C . SER A 1 92 ? -4.506 5.840 11.189 1.00 97.19 92 SER A C 1
ATOM 779 O O . SER A 1 92 ? -5.502 6.052 11.872 1.00 97.19 92 SER A O 1
ATOM 781 N N . TYR A 1 93 ? -4.283 4.681 10.563 1.00 97.44 93 TYR A N 1
ATOM 782 C CA . TYR A 1 93 ? -5.195 3.540 10.634 1.00 97.44 93 TYR A CA 1
ATOM 783 C C . TYR A 1 93 ? -5.446 3.088 12.080 1.00 97.44 93 TYR A C 1
ATOM 785 O O . TYR A 1 93 ? -6.600 2.970 12.484 1.00 97.44 93 TYR A O 1
ATOM 793 N N . ILE A 1 94 ? -4.392 2.900 12.883 1.00 97.38 94 ILE A N 1
ATOM 794 C CA . ILE A 1 94 ? -4.525 2.461 14.280 1.00 97.38 94 ILE A CA 1
ATOM 795 C C . ILE A 1 94 ? -5.331 3.464 15.105 1.00 97.38 94 ILE A C 1
ATOM 797 O O . ILE A 1 94 ? -6.251 3.071 15.818 1.00 97.38 94 ILE A O 1
ATOM 801 N N . LYS A 1 95 ? -5.037 4.762 14.982 1.00 96.88 95 LYS A N 1
ATOM 802 C CA . LYS A 1 95 ? -5.787 5.790 15.710 1.00 96.88 95 LYS A CA 1
ATOM 803 C C . LYS A 1 95 ? -7.247 5.864 15.257 1.00 96.88 95 LYS A C 1
ATOM 805 O O . LYS A 1 95 ? -8.121 5.992 16.106 1.00 96.88 95 LYS A O 1
ATOM 810 N N . THR A 1 96 ? -7.528 5.732 13.960 1.00 96.69 96 THR A N 1
ATOM 811 C CA . THR A 1 96 ? -8.908 5.632 13.459 1.00 96.69 96 THR A CA 1
ATOM 812 C C . THR A 1 96 ? -9.619 4.411 14.042 1.00 96.69 96 THR A C 1
ATOM 814 O O . THR A 1 96 ? -10.702 4.563 14.593 1.00 96.69 96 THR A O 1
ATOM 817 N N . LYS A 1 97 ? -8.990 3.229 14.011 1.00 97.00 97 LYS A N 1
ATOM 818 C CA . LYS A 1 97 ? -9.536 1.992 14.591 1.00 97.00 97 LYS A CA 1
ATOM 819 C C . LYS A 1 97 ? -9.870 2.148 16.079 1.00 97.00 97 LYS A C 1
ATOM 821 O O . LYS A 1 97 ? -10.929 1.707 16.512 1.00 97.00 97 LYS A O 1
ATOM 826 N N . ILE A 1 98 ? -8.981 2.772 16.855 1.00 97.56 98 ILE A N 1
ATOM 827 C CA . ILE A 1 98 ? -9.202 3.037 18.285 1.00 97.56 98 ILE A CA 1
ATOM 828 C C . ILE A 1 98 ? -10.375 3.999 18.478 1.00 97.56 98 ILE A C 1
ATOM 830 O O . ILE A 1 98 ? -11.285 3.689 19.236 1.00 97.56 98 ILE A O 1
ATOM 834 N N . ASN A 1 99 ? -10.397 5.121 17.754 1.00 97.38 99 ASN A N 1
ATOM 835 C CA . ASN A 1 99 ? -11.471 6.106 17.877 1.00 97.38 99 ASN A CA 1
ATOM 836 C C . ASN A 1 99 ? -12.849 5.518 17.531 1.00 97.38 99 ASN A C 1
ATOM 838 O O . ASN A 1 99 ? -13.819 5.851 18.200 1.00 97.38 99 ASN A O 1
ATOM 842 N N . ILE A 1 100 ? -12.930 4.643 16.523 1.00 97.06 100 ILE A N 1
ATOM 843 C CA . ILE A 1 100 ? -14.164 3.921 16.177 1.00 97.06 100 ILE A CA 1
ATOM 844 C C . ILE A 1 100 ? -14.571 2.990 17.322 1.00 97.06 100 ILE A C 1
ATOM 846 O O . ILE A 1 100 ? -15.714 3.016 17.764 1.00 97.06 100 ILE A O 1
ATOM 850 N N . LYS A 1 101 ? -13.628 2.192 17.842 1.00 96.44 101 LYS A N 1
ATOM 851 C CA . LYS A 1 101 ? -13.886 1.262 18.953 1.00 96.44 101 LYS A CA 1
ATOM 852 C C . LYS A 1 101 ? -14.369 1.980 20.218 1.00 96.44 101 LYS A C 1
ATOM 854 O O . LYS A 1 101 ? -15.172 1.434 20.963 1.00 96.44 101 LYS A O 1
ATOM 859 N N . GLU A 1 102 ? -13.867 3.185 20.461 1.00 97.25 102 GLU A N 1
ATOM 860 C CA . GLU A 1 102 ? -14.247 4.040 21.590 1.00 97.25 102 GLU A CA 1
ATOM 861 C C . GLU A 1 102 ? -15.519 4.869 21.328 1.00 97.25 102 GLU A C 1
ATOM 863 O O . GLU A 1 102 ? -15.896 5.670 22.179 1.00 97.25 102 GLU A O 1
ATOM 868 N N . GLY A 1 103 ? -16.161 4.731 20.161 1.00 95.81 103 GLY A N 1
ATOM 869 C CA . GLY A 1 103 ? -17.371 5.482 19.803 1.00 95.81 103 GLY A CA 1
ATOM 870 C C . GLY A 1 103 ? -17.144 6.982 19.584 1.00 95.81 103 GLY A C 1
ATOM 871 O O . GLY A 1 103 ? -18.087 7.763 19.638 1.00 95.81 103 GLY A O 1
ATOM 872 N N . LYS A 1 104 ? -15.895 7.415 19.362 1.00 96.56 104 LYS A N 1
ATOM 873 C CA . LYS A 1 104 ? -15.537 8.833 19.168 1.00 96.56 104 LYS A CA 1
ATOM 874 C C . LYS A 1 104 ? -15.826 9.338 17.759 1.00 96.56 104 LYS A C 1
ATOM 876 O O . LYS A 1 104 ? -15.979 10.541 17.572 1.00 96.56 104 LYS A O 1
ATOM 881 N N . ILE A 1 105 ? -15.785 8.446 16.772 1.00 95.81 105 ILE A N 1
ATOM 882 C CA . ILE A 1 105 ? -16.061 8.747 15.365 1.00 95.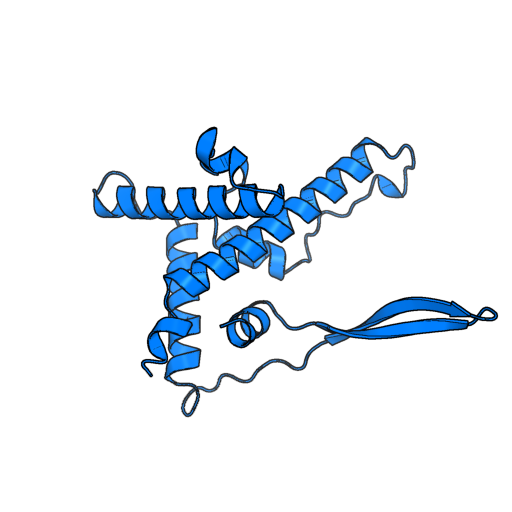81 105 ILE A CA 1
ATOM 883 C C . ILE A 1 105 ? -16.803 7.576 14.732 1.00 95.81 105 ILE A C 1
ATOM 885 O O . ILE A 1 105 ? -16.532 6.422 15.073 1.00 95.81 105 ILE A O 1
ATOM 889 N N . ASP A 1 106 ? -17.635 7.875 13.742 1.00 96.56 106 ASP A N 1
ATOM 890 C CA . ASP A 1 106 ? -18.178 6.851 12.858 1.00 96.56 106 ASP A CA 1
ATOM 891 C C . ASP A 1 106 ? -17.089 6.309 11.915 1.00 96.56 106 ASP A C 1
ATOM 893 O O . ASP A 1 106 ? -16.155 7.045 11.553 1.00 96.56 106 ASP A O 1
ATOM 897 N N . PRO A 1 107 ? -17.174 5.030 11.501 1.00 95.88 107 PRO A N 1
ATOM 898 C CA . PRO A 1 107 ? -16.256 4.458 10.529 1.00 95.88 107 PRO A CA 1
ATOM 899 C C . PRO A 1 107 ? -16.274 5.255 9.218 1.00 95.88 107 PRO A C 1
ATOM 901 O O . PRO A 1 107 ? -17.307 5.319 8.552 1.00 95.88 107 PRO A O 1
ATOM 904 N N . PRO A 1 108 ? -15.148 5.863 8.804 1.00 95.88 108 PRO A N 1
ATOM 905 C CA . PRO A 1 108 ? -15.103 6.555 7.529 1.00 95.88 108 PRO A CA 1
ATOM 906 C C . PRO A 1 108 ? -15.131 5.543 6.378 1.00 95.88 108 PRO A C 1
ATOM 908 O O . PRO A 1 108 ? -14.604 4.440 6.501 1.00 95.88 108 PRO A O 1
ATOM 911 N N . GLU A 1 109 ? -15.662 5.948 5.228 1.00 96.88 109 GLU A N 1
ATOM 912 C CA . GLU A 1 109 ? -15.818 5.085 4.046 1.00 96.88 109 GLU A CA 1
ATOM 913 C C . GLU A 1 109 ? -14.522 4.359 3.650 1.00 96.88 109 GLU A C 1
ATOM 915 O O . GLU A 1 109 ? -14.514 3.144 3.482 1.00 96.88 109 GLU A O 1
ATOM 920 N N . TRP A 1 110 ? -13.388 5.070 3.618 1.00 96.25 110 TRP A N 1
ATOM 921 C CA . TRP A 1 110 ? -12.096 4.459 3.284 1.00 96.25 110 TRP A CA 1
ATOM 922 C C . TRP A 1 110 ? -11.709 3.311 4.223 1.00 96.25 110 TRP A C 1
ATOM 924 O O . TRP A 1 110 ? -11.014 2.382 3.819 1.00 96.25 110 TRP A O 1
ATOM 934 N N . TYR A 1 111 ? -12.122 3.391 5.491 1.00 97.06 111 TYR A N 1
ATOM 935 C CA . TYR A 1 111 ? -11.820 2.382 6.499 1.00 97.06 111 TYR A CA 1
ATOM 936 C C . TYR A 1 111 ? -12.667 1.134 6.273 1.00 97.06 111 TYR A C 1
ATOM 938 O O . TYR A 1 111 ? -12.134 0.031 6.344 1.00 97.06 111 TYR A O 1
ATOM 946 N N . LEU A 1 112 ? -13.949 1.310 5.943 1.00 97.31 112 LEU A N 1
ATOM 947 C CA . LEU A 1 112 ? -14.833 0.208 5.567 1.00 97.31 112 LEU A CA 1
ATOM 948 C C . LEU A 1 112 ? -14.322 -0.485 4.298 1.00 97.31 112 LEU A C 1
ATOM 950 O O . LEU A 1 112 ? -14.127 -1.696 4.316 1.00 97.31 112 LEU A O 1
ATOM 954 N N . ASN A 1 113 ? -13.972 0.286 3.263 1.00 97.25 113 ASN A N 1
ATOM 955 C CA . ASN A 1 113 ? -13.409 -0.239 2.014 1.00 97.25 113 ASN A CA 1
ATOM 956 C C . ASN A 1 113 ? -12.101 -1.010 2.245 1.00 97.25 113 ASN A C 1
ATOM 958 O O . ASN A 1 113 ? -11.852 -2.034 1.614 1.00 97.25 113 ASN A O 1
ATOM 962 N N . LEU A 1 114 ? -11.251 -0.526 3.158 1.00 96.94 114 LEU A N 1
ATOM 963 C CA . LEU A 1 114 ? -10.024 -1.222 3.538 1.00 96.94 114 LEU A CA 1
ATOM 964 C C . LEU A 1 114 ? -10.322 -2.568 4.207 1.00 96.94 114 LEU A C 1
ATOM 966 O O . LEU A 1 114 ? -9.657 -3.550 3.886 1.00 96.94 114 LEU A O 1
ATOM 970 N N . LEU A 1 115 ? -11.265 -2.613 5.152 1.00 96.94 115 LEU A N 1
ATOM 971 C CA . LEU A 1 115 ? -11.603 -3.848 5.861 1.00 96.94 115 LEU A CA 1
ATOM 972 C C . LEU A 1 115 ? -12.244 -4.878 4.931 1.00 96.94 115 LEU A C 1
ATOM 974 O O . LEU A 1 115 ? -11.794 -6.020 4.934 1.00 96.94 115 LEU A O 1
ATOM 978 N N . ASP A 1 116 ? -13.197 -4.455 4.101 1.00 97.00 116 ASP A N 1
ATOM 979 C CA . ASP A 1 116 ? -13.839 -5.303 3.091 1.00 97.00 116 ASP A CA 1
ATOM 980 C C . ASP A 1 116 ? -12.799 -5.903 2.131 1.00 97.00 116 ASP A C 1
ATOM 982 O O . ASP A 1 116 ? -12.750 -7.111 1.899 1.00 97.00 116 ASP A O 1
ATOM 986 N N . TYR A 1 117 ? -11.854 -5.084 1.657 1.00 95.62 117 TYR A N 1
ATOM 987 C CA . TYR A 1 117 ? -10.778 -5.573 0.800 1.00 95.62 117 TYR A CA 1
ATOM 988 C C . TYR A 1 117 ? -9.847 -6.567 1.512 1.00 95.62 117 TYR A C 1
ATOM 990 O O . TYR A 1 117 ? -9.412 -7.551 0.914 1.00 95.62 117 TYR A O 1
ATOM 998 N N . VAL A 1 118 ? -9.511 -6.322 2.782 1.00 95.5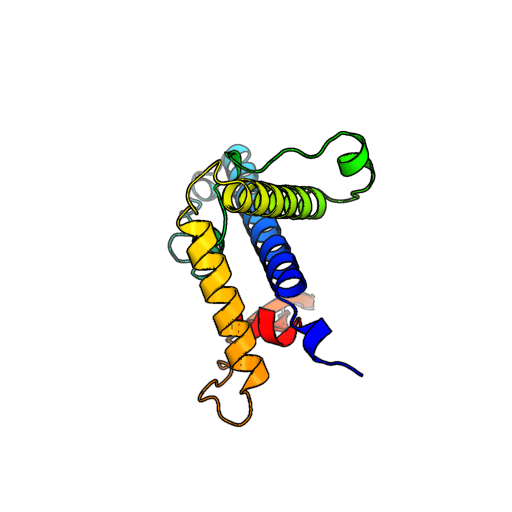6 118 VAL A N 1
ATOM 999 C CA . VAL A 1 118 ? -8.674 -7.237 3.573 1.00 95.56 118 VAL A CA 1
ATOM 1000 C C . VAL A 1 118 ? -9.388 -8.569 3.787 1.00 95.56 118 VAL A C 1
ATOM 1002 O O . VAL A 1 118 ? -8.772 -9.612 3.575 1.00 95.56 118 VAL A O 1
ATOM 1005 N N . GLU A 1 119 ? -10.671 -8.543 4.142 1.00 94.69 119 GLU A N 1
ATOM 1006 C CA . GLU A 1 119 ? -11.501 -9.738 4.299 1.00 94.69 119 GLU A CA 1
ATOM 1007 C C . GLU A 1 119 ? -11.589 -10.522 2.988 1.00 94.69 119 GLU A C 1
ATOM 1009 O O . GLU A 1 119 ? -11.331 -11.724 2.972 1.00 94.69 119 GLU A O 1
ATOM 1014 N N . LYS A 1 120 ? -11.814 -9.836 1.862 1.00 93.00 120 LYS A N 1
ATOM 1015 C CA . LYS A 1 120 ? -11.802 -10.448 0.530 1.00 93.00 120 LYS A CA 1
ATOM 1016 C C . LYS A 1 120 ? -10.493 -11.187 0.238 1.00 93.00 120 LYS A C 1
ATOM 1018 O O . LYS A 1 120 ? -10.529 -12.325 -0.223 1.00 93.00 120 LYS A O 1
ATOM 1023 N N . ILE A 1 121 ? -9.338 -10.571 0.508 1.00 92.31 121 ILE A N 1
ATOM 1024 C CA . ILE A 1 121 ? -8.027 -11.223 0.325 1.00 92.31 121 ILE A CA 1
ATOM 1025 C C . ILE A 1 121 ? -7.903 -12.460 1.220 1.00 92.31 121 ILE A C 1
ATOM 1027 O O . ILE A 1 121 ? -7.430 -13.499 0.766 1.00 92.31 121 ILE A O 1
ATOM 1031 N N . GLN A 1 122 ? -8.334 -12.367 2.478 1.00 92.12 122 GLN A N 1
ATOM 1032 C CA . GLN A 1 122 ? -8.280 -13.495 3.405 1.00 92.12 122 GLN A CA 1
ATOM 1033 C C . GLN A 1 122 ? -9.178 -14.647 2.945 1.00 92.12 122 GLN A C 1
ATOM 1035 O O . GLN A 1 122 ? -8.733 -15.790 2.956 1.00 92.12 122 GLN A O 1
ATOM 1040 N N . LEU A 1 123 ? -10.395 -14.357 2.479 1.00 90.88 123 LEU A N 1
ATOM 1041 C CA . LEU A 1 123 ? -11.322 -15.359 1.953 1.00 90.88 123 LEU A CA 1
ATOM 1042 C C . LEU A 1 123 ? -10.781 -16.056 0.702 1.00 90.88 123 LEU A C 1
ATOM 1044 O O . LEU A 1 123 ? -10.923 -17.273 0.600 1.00 90.88 123 LEU A O 1
ATOM 1048 N N . ILE A 1 124 ? -10.130 -15.317 -0.205 1.00 90.50 124 ILE A N 1
ATOM 1049 C CA . ILE A 1 124 ? -9.453 -15.890 -1.382 1.00 90.50 124 ILE A CA 1
ATOM 1050 C C . ILE A 1 124 ? -8.375 -16.888 -0.946 1.00 90.50 124 ILE A C 1
ATOM 1052 O O . ILE A 1 124 ? -8.306 -17.993 -1.471 1.00 90.50 124 ILE A O 1
ATOM 1056 N N . ILE A 1 125 ? -7.542 -16.517 0.029 1.00 87.81 125 ILE A N 1
ATOM 1057 C CA . ILE A 1 125 ? -6.424 -17.359 0.478 1.00 87.81 125 ILE A CA 1
ATOM 1058 C C . ILE A 1 125 ? -6.924 -18.589 1.244 1.00 87.81 125 ILE A C 1
ATOM 1060 O O . ILE A 1 125 ? -6.436 -19.692 1.016 1.00 87.81 125 ILE A O 1
ATOM 1064 N N . ILE A 1 126 ? -7.893 -18.413 2.148 1.00 88.12 126 ILE A N 1
ATOM 1065 C CA . ILE A 1 126 ? -8.439 -19.502 2.973 1.00 88.12 126 ILE A CA 1
ATOM 1066 C C . ILE A 1 126 ? -9.161 -20.533 2.106 1.00 88.12 126 ILE A C 1
ATOM 1068 O O . ILE A 1 126 ? -9.034 -21.729 2.349 1.00 88.12 126 ILE A O 1
ATOM 1072 N N . ASN A 1 127 ? -9.896 -20.076 1.093 1.00 86.44 127 ASN A N 1
ATOM 1073 C CA . ASN A 1 127 ? -10.688 -20.943 0.233 1.00 86.44 127 ASN A CA 1
ATOM 1074 C C . ASN A 1 127 ? -10.007 -21.216 -1.108 1.00 86.44 127 ASN A C 1
ATOM 1076 O O . ASN A 1 127 ? -10.716 -21.506 -2.057 1.00 86.44 127 ASN A O 1
ATOM 1080 N N . VAL A 1 128 ? -8.676 -21.137 -1.218 1.00 84.25 128 VAL A N 1
ATOM 1081 C CA . VAL A 1 128 ? -7.988 -21.186 -2.524 1.00 84.25 128 VAL A CA 1
ATOM 1082 C C . VAL A 1 128 ? -8.361 -22.412 -3.371 1.00 84.25 128 VAL A C 1
ATOM 1084 O O . VAL A 1 128 ? -8.498 -22.295 -4.582 1.00 84.25 128 VAL A O 1
ATOM 1087 N N . GLU A 1 129 ? -8.598 -23.567 -2.739 1.00 81.75 129 GLU A N 1
ATOM 1088 C CA . GLU A 1 129 ? -9.007 -24.811 -3.414 1.00 81.75 129 GLU A CA 1
ATOM 1089 C C . GLU A 1 129 ? -10.449 -24.780 -3.946 1.00 81.75 129 GLU A C 1
ATOM 1091 O O . GLU A 1 129 ? -10.760 -25.474 -4.908 1.00 81.75 129 GLU A O 1
ATOM 1096 N N . ASN A 1 130 ? -11.319 -23.973 -3.331 1.00 85.44 130 ASN A N 1
ATOM 1097 C CA . ASN A 1 130 ? -12.743 -23.848 -3.669 1.00 85.44 130 ASN A CA 1
ATOM 1098 C C . ASN A 1 130 ? -13.095 -22.476 -4.263 1.00 85.44 130 ASN A C 1
ATOM 1100 O O . ASN A 1 130 ? -14.259 -22.201 -4.543 1.00 85.44 130 ASN A O 1
ATOM 1104 N N . SER A 1 131 ? -12.120 -21.576 -4.378 1.00 80.06 131 SER A N 1
ATOM 1105 C CA . SER A 1 131 ? -12.328 -20.229 -4.881 1.00 80.06 131 SER A CA 1
ATOM 1106 C C . SER A 1 131 ? -12.191 -20.229 -6.393 1.00 80.06 131 SER A C 1
ATOM 1108 O O . SER A 1 131 ? -11.208 -20.744 -6.917 1.00 80.06 131 SER A O 1
ATOM 1110 N N . ASP A 1 132 ? -13.078 -19.515 -7.079 1.00 85.25 132 ASP A N 1
ATOM 1111 C CA . ASP A 1 132 ? -12.927 -19.197 -8.506 1.00 85.25 132 ASP A CA 1
ATOM 1112 C C . ASP A 1 132 ? -11.835 -18.131 -8.757 1.00 85.25 132 ASP A C 1
ATOM 1114 O O . ASP A 1 132 ? -11.824 -17.447 -9.783 1.00 85.25 132 ASP A O 1
ATOM 1118 N N . TYR A 1 133 ? -10.935 -17.908 -7.790 1.00 87.94 133 TYR A N 1
ATOM 1119 C CA . TYR A 1 133 ? -9.874 -16.924 -7.920 1.00 87.94 133 TYR A CA 1
ATOM 1120 C C . TYR A 1 133 ? -8.746 -17.470 -8.791 1.00 87.94 133 TYR A C 1
ATOM 1122 O O . TYR A 1 133 ? -7.927 -18.277 -8.353 1.00 87.94 133 TYR A O 1
ATOM 1130 N N . GLU A 1 134 ? -8.644 -16.941 -10.004 1.00 88.25 134 GLU A N 1
ATOM 1131 C CA . GLU A 1 134 ? -7.477 -17.132 -10.854 1.00 88.25 134 GLU A CA 1
ATOM 1132 C C . GLU A 1 134 ? -6.608 -15.873 -10.877 1.00 88.25 134 GLU A C 1
ATOM 1134 O O . GLU A 1 134 ? -7.080 -14.749 -11.081 1.00 88.25 134 GLU A O 1
ATOM 1139 N N . MET A 1 135 ? -5.298 -16.063 -10.702 1.00 88.81 135 MET A N 1
ATOM 1140 C CA . MET A 1 135 ? -4.338 -14.980 -10.879 1.00 88.81 135 MET A CA 1
ATOM 1141 C C . MET A 1 135 ? -4.352 -14.485 -12.323 1.00 88.81 135 MET A C 1
ATOM 1143 O O . MET A 1 135 ? -4.313 -15.268 -13.277 1.00 88.81 135 MET A O 1
ATOM 1147 N N . ASN A 1 136 ? -4.315 -13.166 -12.501 1.00 89.38 136 ASN A N 1
ATOM 1148 C CA . ASN A 1 136 ? -4.324 -12.604 -13.842 1.00 89.38 136 ASN A CA 1
ATOM 1149 C C . ASN A 1 136 ? -2.973 -12.819 -14.525 1.00 89.38 136 ASN A C 1
ATOM 1151 O O . ASN A 1 136 ? -1.904 -12.697 -13.917 1.00 89.38 136 ASN A O 1
ATOM 1155 N N . LYS A 1 137 ? -3.013 -13.070 -15.839 1.00 91.56 137 LYS A N 1
ATOM 1156 C CA . LYS A 1 137 ? -1.794 -13.152 -16.649 1.00 91.56 137 LYS A CA 1
ATOM 1157 C C . LYS A 1 137 ? -1.018 -11.832 -16.523 1.00 91.56 137 LYS A C 1
ATOM 1159 O O . LYS A 1 137 ? -1.577 -10.772 -16.822 1.00 91.56 137 LYS A O 1
ATOM 1164 N N . PRO A 1 138 ? 0.262 -11.859 -16.110 1.00 93.38 138 PRO A N 1
ATOM 1165 C CA . PRO A 1 138 ? 1.021 -10.635 -15.921 1.00 93.38 138 PRO A CA 1
ATOM 116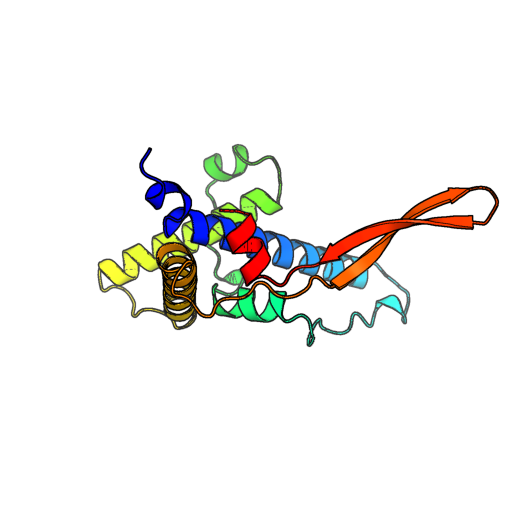6 C C . PRO A 1 138 ? 1.293 -9.948 -17.256 1.00 93.38 138 PRO A C 1
ATOM 1168 O O . PRO A 1 138 ? 1.610 -10.588 -18.261 1.00 93.38 138 PRO A O 1
ATOM 1171 N N . GLN A 1 139 ? 1.292 -8.617 -17.248 1.00 92.12 139 GLN A N 1
ATOM 1172 C CA . GLN A 1 139 ? 1.757 -7.854 -18.398 1.00 92.12 139 GLN A CA 1
ATOM 1173 C C . GLN A 1 139 ? 3.291 -7.846 -18.416 1.00 92.12 139 GLN A C 1
ATOM 1175 O O . GLN A 1 139 ? 3.928 -7.275 -17.529 1.00 92.12 139 GLN A O 1
ATOM 1180 N N . ILE A 1 140 ? 3.906 -8.429 -19.445 1.00 93.69 140 ILE A N 1
ATOM 1181 C CA . ILE A 1 140 ? 5.362 -8.374 -19.620 1.00 93.69 140 ILE A CA 1
ATOM 1182 C C . ILE A 1 140 ? 5.762 -7.027 -20.233 1.00 93.69 140 ILE A C 1
ATOM 1184 O O . ILE A 1 140 ? 5.330 -6.679 -21.331 1.00 93.69 140 ILE A O 1
ATOM 1188 N N . ARG A 1 141 ? 6.620 -6.264 -19.545 1.00 90.88 141 ARG A N 1
ATOM 1189 C CA . ARG A 1 141 ? 7.231 -5.033 -20.076 1.00 90.88 141 ARG A CA 1
ATOM 1190 C C . ARG A 1 141 ? 8.751 -5.097 -20.043 1.00 90.88 141 ARG A C 1
ATOM 1192 O O . ARG A 1 141 ? 9.349 -5.534 -19.065 1.00 90.88 141 ARG A O 1
ATOM 1199 N N . GLY A 1 142 ? 9.387 -4.614 -21.108 1.00 90.44 142 GLY A N 1
ATOM 1200 C CA . GLY A 1 142 ? 10.839 -4.484 -21.178 1.00 90.44 142 GLY A CA 1
ATOM 1201 C C . GLY A 1 142 ? 11.333 -3.233 -20.450 1.00 90.44 142 GLY A C 1
ATOM 1202 O O . GLY A 1 142 ? 10.964 -2.122 -20.820 1.00 90.44 142 GLY A O 1
ATOM 1203 N N . ILE A 1 143 ? 12.209 -3.392 -19.456 1.00 91.19 143 ILE A N 1
ATOM 1204 C CA . ILE A 1 143 ? 12.943 -2.278 -18.840 1.00 91.19 143 ILE A CA 1
ATOM 1205 C C . ILE A 1 143 ? 14.370 -2.238 -19.378 1.00 91.19 143 ILE A C 1
ATOM 1207 O O . ILE A 1 143 ? 15.074 -3.248 -19.388 1.00 91.19 143 ILE A O 1
ATOM 1211 N N . LYS A 1 144 ? 14.820 -1.052 -19.796 1.00 91.62 144 LYS A N 1
ATOM 1212 C CA . LYS A 1 144 ? 16.183 -0.812 -20.285 1.00 91.62 144 LYS A CA 1
ATOM 1213 C C . LYS A 1 144 ? 17.226 -1.307 -19.274 1.00 91.62 144 LYS A C 1
ATOM 1215 O O . LYS A 1 144 ? 17.265 -0.849 -18.136 1.00 91.62 144 LYS A O 1
ATOM 1220 N N . LYS A 1 145 ? 18.095 -2.226 -19.706 1.00 91.69 145 LYS A N 1
ATOM 1221 C CA . LYS A 1 145 ? 19.241 -2.733 -18.932 1.00 91.69 145 LYS A CA 1
ATOM 1222 C C . LYS A 1 145 ? 20.514 -1.981 -19.283 1.00 91.69 145 LYS A C 1
ATOM 1224 O O . LYS A 1 145 ? 21.187 -1.482 -18.391 1.00 91.69 145 LYS A O 1
ATOM 1229 N N . LYS A 1 146 ? 20.870 -1.953 -20.571 1.00 93.00 146 LYS A N 1
ATOM 1230 C CA . LYS A 1 146 ? 22.071 -1.279 -21.089 1.00 93.00 146 LYS A CA 1
ATOM 1231 C C . LYS A 1 146 ? 21.986 -1.077 -22.598 1.00 93.00 146 LYS A C 1
ATOM 1233 O O . LYS A 1 146 ? 21.204 -1.745 -23.266 1.00 93.00 146 LYS A O 1
ATOM 1238 N N . ILE A 1 147 ? 22.828 -0.199 -23.129 1.00 90.94 147 ILE A N 1
ATOM 1239 C CA . ILE A 1 147 ? 23.062 -0.067 -24.571 1.00 90.94 147 ILE A CA 1
ATOM 1240 C C . ILE A 1 147 ? 24.437 -0.675 -24.860 1.00 90.94 147 ILE A C 1
ATOM 1242 O O . ILE A 1 147 ? 25.409 -0.323 -24.195 1.00 90.94 147 ILE A O 1
ATOM 1246 N N . LYS A 1 148 ? 24.534 -1.609 -25.813 1.00 91.56 148 LYS A N 1
ATOM 1247 C CA . LYS A 1 148 ? 25.813 -2.194 -26.256 1.00 91.56 148 LYS A CA 1
ATOM 1248 C C . LYS A 1 148 ? 25.848 -2.193 -27.780 1.00 91.56 148 LYS A C 1
ATOM 1250 O O . LYS A 1 148 ? 24.932 -2.721 -28.394 1.00 91.56 148 LYS A O 1
ATOM 1255 N N . LYS A 1 149 ? 26.893 -1.609 -28.381 1.00 87.00 149 LYS A N 1
ATOM 1256 C CA . LYS A 1 149 ? 27.061 -1.521 -29.849 1.00 87.00 149 LYS A CA 1
ATOM 1257 C C . LYS A 1 149 ? 25.779 -1.043 -30.569 1.00 87.00 149 LYS A C 1
ATOM 1259 O O . LYS A 1 149 ? 25.316 -1.690 -31.496 1.00 87.00 149 LYS A O 1
ATOM 1264 N N . LYS A 1 150 ? 25.177 0.059 -30.094 1.00 89.12 150 LYS A N 1
ATOM 1265 C CA . LYS A 1 150 ? 23.900 0.635 -30.583 1.00 89.12 150 LYS A CA 1
ATOM 1266 C C . LYS A 1 150 ? 22.643 -0.247 -30.426 1.00 89.12 150 LYS A C 1
ATOM 1268 O O . LYS A 1 150 ? 21.561 0.203 -30.777 1.00 89.12 150 LYS A O 1
ATOM 1273 N N . VAL A 1 151 ? 22.736 -1.434 -29.823 1.00 91.19 151 VAL A N 1
ATOM 1274 C CA . VAL A 1 151 ? 21.576 -2.281 -29.497 1.00 91.19 151 VAL A CA 1
ATOM 1275 C C . VAL A 1 151 ? 21.096 -1.996 -28.073 1.00 91.19 151 VAL A C 1
ATOM 1277 O O . VAL A 1 151 ? 21.881 -2.022 -27.116 1.00 91.19 151 VAL A O 1
ATOM 1280 N N . LEU A 1 152 ? 19.795 -1.730 -27.928 1.00 90.12 152 LEU A N 1
ATOM 1281 C CA . LEU A 1 152 ? 19.126 -1.576 -26.639 1.00 90.12 152 LEU A CA 1
ATOM 1282 C C . LEU A 1 152 ? 18.820 -2.958 -26.049 1.00 90.12 152 LEU A C 1
ATOM 1284 O O . LEU A 1 152 ? 17.981 -3.690 -26.560 1.00 90.12 152 LEU A O 1
ATOM 1288 N N . ILE A 1 153 ? 19.485 -3.304 -24.950 1.00 92.19 153 ILE A N 1
ATOM 1289 C CA . ILE A 1 153 ? 19.222 -4.541 -24.213 1.00 92.19 153 ILE A CA 1
ATOM 1290 C C . ILE A 1 153 ? 18.224 -4.226 -23.100 1.00 92.19 153 ILE A C 1
ATOM 1292 O O . ILE A 1 153 ? 18.496 -3.381 -22.239 1.00 92.19 153 ILE A O 1
ATOM 1296 N N . CYS A 1 154 ? 17.102 -4.942 -23.085 1.00 94.19 154 CYS A N 1
ATOM 1297 C CA . CYS A 1 154 ? 16.052 -4.831 -22.071 1.00 94.19 154 CYS A CA 1
ATOM 1298 C C . CYS A 1 154 ? 15.999 -6.080 -21.173 1.00 94.19 154 CYS A C 1
ATOM 1300 O O . CYS A 1 154 ? 16.471 -7.151 -21.547 1.00 94.19 154 CYS A O 1
ATOM 1302 N N . ARG A 1 155 ? 15.438 -5.936 -19.968 1.00 92.56 155 ARG A N 1
ATOM 1303 C CA . ARG A 1 155 ? 15.014 -7.038 -19.094 1.00 92.56 155 ARG A CA 1
ATOM 1304 C C . ARG A 1 155 ? 13.492 -7.150 -19.156 1.00 92.56 155 ARG A C 1
ATOM 1306 O O . ARG A 1 155 ? 12.844 -6.116 -18.982 1.00 92.56 155 ARG A O 1
ATOM 1313 N N . PRO A 1 156 ? 12.923 -8.343 -19.366 1.00 95.19 156 PRO A N 1
ATOM 1314 C CA . PRO A 1 156 ? 11.491 -8.532 -19.199 1.00 95.19 156 PRO A CA 1
ATOM 1315 C C . PRO A 1 156 ? 11.133 -8.401 -17.715 1.00 95.19 156 PRO A C 1
ATOM 1317 O O . PRO A 1 156 ? 11.847 -8.909 -16.850 1.00 95.19 156 PRO A O 1
ATOM 1320 N N . ILE A 1 157 ? 10.043 -7.699 -17.423 1.00 93.25 157 ILE A N 1
ATOM 1321 C CA . ILE A 1 157 ? 9.464 -7.581 -16.086 1.00 93.25 157 ILE A CA 1
ATOM 1322 C C . ILE A 1 157 ? 7.987 -7.929 -16.174 1.00 93.25 157 ILE A C 1
ATOM 1324 O O . ILE A 1 157 ? 7.262 -7.344 -16.976 1.00 93.25 157 ILE A O 1
ATOM 1328 N N . ALA A 1 158 ? 7.559 -8.857 -15.325 1.00 92.50 158 ALA A N 1
ATOM 1329 C CA . ALA A 1 158 ? 6.159 -9.194 -15.132 1.00 92.50 158 ALA A CA 1
ATOM 1330 C C . ALA A 1 158 ? 5.483 -8.147 -14.236 1.00 92.50 158 ALA A C 1
ATOM 1332 O O . ALA A 1 158 ? 5.920 -7.897 -13.110 1.00 92.50 158 ALA A O 1
ATOM 1333 N N . LEU A 1 159 ? 4.428 -7.517 -14.748 1.00 89.94 159 LEU A N 1
ATOM 1334 C CA . LEU A 1 159 ? 3.587 -6.588 -14.007 1.00 89.94 159 LEU A CA 1
ATOM 1335 C C . LEU A 1 159 ? 2.268 -7.277 -13.663 1.00 89.94 159 LEU A C 1
ATOM 1337 O O . LEU A 1 159 ? 1.445 -7.523 -14.540 1.00 89.94 159 LEU A O 1
ATOM 1341 N N . TYR A 1 160 ? 2.090 -7.558 -12.379 1.00 91.25 160 TYR A N 1
ATOM 1342 C CA . TYR A 1 160 ? 0.856 -8.093 -11.810 1.00 91.25 160 TYR A CA 1
ATOM 1343 C C . TYR A 1 160 ? -0.074 -6.962 -11.352 1.00 91.25 160 TYR A C 1
ATOM 1345 O O . TYR A 1 160 ? 0.390 -5.844 -11.065 1.00 91.25 160 TYR A O 1
ATOM 1353 N N . ASN A 1 161 ? -1.374 -7.248 -11.255 1.00 90.69 161 ASN A N 1
ATOM 1354 C CA . ASN A 1 161 ? -2.333 -6.334 -10.634 1.00 90.69 161 ASN A CA 1
ATOM 1355 C C . ASN A 1 161 ? -2.042 -6.200 -9.117 1.00 90.69 161 ASN A C 1
ATOM 1357 O O . ASN A 1 161 ? -1.168 -6.879 -8.571 1.00 90.69 161 ASN A O 1
ATOM 1361 N N . ILE A 1 162 ? -2.708 -5.274 -8.423 1.00 88.69 162 ILE A N 1
ATOM 1362 C CA . ILE A 1 162 ? -2.422 -5.031 -6.999 1.00 88.69 162 ILE A CA 1
ATOM 1363 C C . ILE A 1 162 ? -2.811 -6.215 -6.103 1.00 88.69 162 ILE A C 1
ATOM 1365 O O . ILE A 1 162 ? -2.095 -6.509 -5.151 1.00 88.69 162 ILE A O 1
ATOM 1369 N N . THR A 1 163 ? -3.896 -6.913 -6.432 1.00 90.75 163 THR A N 1
ATOM 1370 C CA . THR A 1 163 ? -4.406 -8.074 -5.693 1.00 90.75 163 THR A CA 1
ATOM 1371 C C . THR A 1 163 ? -3.409 -9.229 -5.739 1.00 90.75 163 THR A C 1
ATOM 1373 O O . THR A 1 163 ? -2.927 -9.657 -4.696 1.00 90.75 163 THR A O 1
ATOM 1376 N N . ASP A 1 164 ? -2.981 -9.622 -6.936 1.00 91.50 164 ASP A N 1
ATOM 1377 C CA . ASP A 1 164 ? -1.969 -10.648 -7.193 1.00 91.50 164 ASP A CA 1
ATOM 1378 C C . ASP A 1 164 ? -0.632 -10.292 -6.532 1.00 91.50 164 ASP A C 1
ATOM 1380 O O . ASP A 1 164 ? 0.003 -11.135 -5.904 1.00 91.50 164 ASP A O 1
ATOM 1384 N N . LYS A 1 165 ? -0.207 -9.019 -6.602 1.00 90.50 165 LYS A N 1
ATOM 1385 C CA . LYS A 1 165 ? 0.999 -8.549 -5.896 1.00 90.50 165 LYS A CA 1
ATOM 1386 C C . LYS A 1 165 ? 0.907 -8.773 -4.390 1.00 90.50 165 LYS A C 1
ATOM 1388 O O . LYS A 1 165 ? 1.919 -9.123 -3.786 1.00 90.50 165 LYS A O 1
ATOM 1393 N N . ILE A 1 166 ? -0.251 -8.502 -3.788 1.00 90.19 166 ILE A N 1
ATOM 1394 C CA . ILE A 1 166 ? -0.467 -8.678 -2.349 1.00 90.19 166 ILE A CA 1
ATOM 1395 C C . ILE A 1 166 ? -0.458 -10.161 -2.011 1.00 90.19 166 ILE A C 1
ATOM 1397 O O . ILE A 1 166 ? 0.310 -10.538 -1.137 1.00 90.19 166 ILE A O 1
ATOM 1401 N N . ILE A 1 167 ? -1.222 -10.984 -2.734 1.00 89.19 167 ILE A N 1
ATOM 1402 C CA . ILE A 1 167 ? -1.291 -12.433 -2.503 1.00 89.19 167 ILE A CA 1
ATOM 1403 C C . ILE A 1 167 ? 0.104 -13.064 -2.605 1.00 89.19 167 ILE A C 1
ATOM 1405 O O . ILE A 1 167 ? 0.497 -13.796 -1.708 1.00 89.19 167 ILE A O 1
ATOM 1409 N N . CYS A 1 168 ? 0.907 -12.707 -3.613 1.00 87.69 168 CYS A N 1
ATOM 1410 C CA . CYS A 1 168 ? 2.289 -13.191 -3.728 1.00 87.69 168 CYS A CA 1
ATOM 1411 C C . CYS A 1 168 ? 3.268 -12.628 -2.681 1.00 87.69 168 CYS A C 1
ATOM 1413 O O . CYS A 1 168 ? 4.398 -13.105 -2.602 1.00 87.69 168 CYS A O 1
ATOM 1415 N N . SER A 1 169 ? 2.909 -11.555 -1.968 1.00 86.31 169 SER A N 1
ATOM 1416 C CA . SER A 1 169 ? 3.770 -10.925 -0.953 1.00 86.31 169 SER A CA 1
ATOM 1417 C C . SER A 1 169 ? 3.466 -11.385 0.476 1.00 86.31 169 SER A C 1
ATOM 1419 O O . SER A 1 169 ? 4.197 -10.974 1.383 1.00 86.31 169 SER A O 1
ATOM 1421 N N . LEU A 1 170 ? 2.376 -12.130 0.673 1.00 84.62 170 LEU A N 1
ATOM 1422 C CA . LEU A 1 170 ? 1.966 -12.735 1.943 1.00 84.62 170 LEU A CA 1
ATOM 1423 C C . LEU A 1 170 ? 2.660 -14.086 2.133 1.00 84.62 170 LEU A C 1
ATOM 1425 O O . LEU A 1 170 ? 3.005 -14.374 3.301 1.00 84.62 170 LEU A O 1
#

Sequence (170 aa):
MNYISFFSSENIIRILCKYRAKAANKRHEKHMMRDISLHVSTNKILSSENNEEFQILQDFFPKRRQWIQLNESERKSCNSSIKINELRLYKSYIKTKINIKEGKIDPPEWYLNLLDYVEKIQLIIINVENSDYEMNKPQIRGIKKKIKKKVLICRPIALYNITDKIICSL

Secondary structure (DSSP, 8-state):
--GGGTT-HHHHHHHHHHHHHHHHHHHHHHHHHHHH---TTTS-----TT-HHHHHHHHTS--GGGSPPPPHHHHHT-SSHHHHHHHHHHHHHHHHHHHHHTTSSPPPHHHHHHHHHHHHHHHHHHTTTT----PPPPEEEEEEEEEETTEEEEEEEEE--HHHHHHTT-

pLDDT: mean 87.88, std 11.07, range [50.41, 97.56]